Protein AF-A0A938D710-F1 (afdb_monomer_lite)

pLDDT: mean 92.56, std 7.31, range [57.38, 98.69]

Radius of gyration: 17.86 Å; chains: 1; bounding box: 39×29×54 Å

Structure (mmCIF, N/CA/C/O backbone):
data_AF-A0A938D710-F1
#
_entry.id   AF-A0A938D710-F1
#
loop_
_atom_site.group_PDB
_atom_site.id
_atom_site.type_symbol
_atom_site.label_atom_id
_atom_site.label_alt_id
_atom_site.label_comp_id
_atom_site.label_asym_id
_atom_site.label_entity_id
_atom_site.label_seq_id
_atom_site.pdbx_PDB_ins_code
_atom_site.Cartn_x
_atom_site.Cartn_y
_atom_site.Cartn_z
_atom_site.occupancy
_atom_site.B_iso_or_equiv
_atom_site.auth_seq_id
_atom_site.auth_comp_id
_atom_site.auth_asym_id
_atom_site.auth_atom_id
_atom_site.pdbx_PDB_model_num
ATOM 1 N N . MET A 1 1 ? -23.474 -3.327 15.567 1.00 57.38 1 MET A N 1
ATOM 2 C CA . MET A 1 1 ? -22.410 -4.355 15.634 1.00 57.38 1 MET A CA 1
ATOM 3 C C . MET A 1 1 ? -21.348 -3.855 16.601 1.00 57.38 1 MET A C 1
ATOM 5 O O . MET A 1 1 ? -21.007 -2.682 16.523 1.00 57.38 1 MET A O 1
ATOM 9 N N . THR A 1 2 ? -20.881 -4.675 17.541 1.00 72.19 2 THR A N 1
ATOM 10 C CA . THR A 1 2 ? -19.818 -4.289 18.487 1.00 72.19 2 THR A CA 1
ATOM 11 C C . THR A 1 2 ? -18.493 -4.091 17.751 1.00 72.19 2 THR A C 1
ATOM 13 O O . THR A 1 2 ? -18.142 -4.919 16.910 1.00 72.19 2 THR A O 1
ATOM 16 N N . ALA A 1 3 ? -17.756 -3.021 18.061 1.00 76.81 3 ALA A N 1
ATOM 17 C CA . ALA A 1 3 ? -16.451 -2.763 17.454 1.00 76.81 3 ALA A CA 1
ATOM 18 C C . ALA A 1 3 ? -15.453 -3.897 17.781 1.00 76.81 3 ALA A C 1
ATOM 20 O O . ALA A 1 3 ? -15.465 -4.415 18.904 1.00 76.81 3 ALA A O 1
ATOM 21 N N . PRO A 1 4 ? -14.597 -4.313 16.829 1.00 83.62 4 PRO A N 1
ATOM 22 C CA . PRO A 1 4 ? -13.620 -5.365 17.079 1.00 83.62 4 PRO A CA 1
ATOM 23 C C . PRO A 1 4 ? -12.564 -4.894 18.088 1.00 83.62 4 PRO A C 1
ATOM 25 O O . PRO A 1 4 ? -12.078 -3.770 18.015 1.00 83.62 4 PR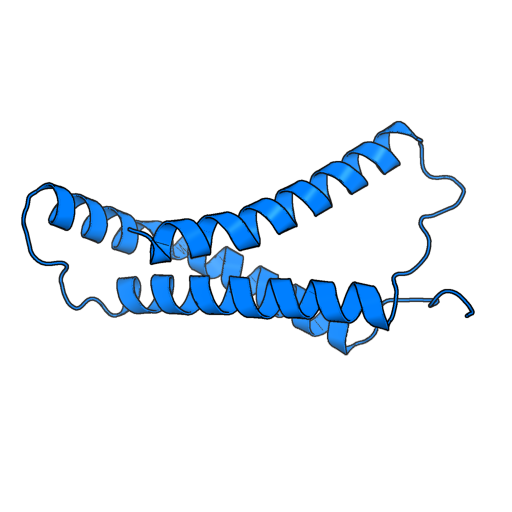O A O 1
ATOM 28 N N . LYS A 1 5 ? -12.164 -5.780 19.008 1.00 86.12 5 LYS A N 1
ATOM 29 C CA . LYS A 1 5 ? -11.127 -5.486 20.018 1.00 86.12 5 LYS A CA 1
ATOM 30 C C . LYS A 1 5 ? -9.703 -5.444 19.445 1.00 86.12 5 LYS A C 1
ATOM 32 O O . LYS A 1 5 ? -8.800 -4.931 20.089 1.00 86.12 5 LYS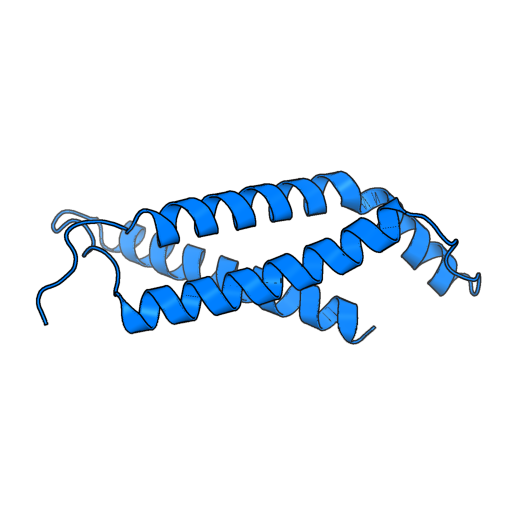 A O 1
ATOM 37 N N . GLY A 1 6 ? -9.491 -6.012 18.259 1.00 90.62 6 GLY A N 1
ATOM 38 C CA . GLY A 1 6 ? -8.177 -6.152 17.639 1.00 90.62 6 GLY A CA 1
ATOM 39 C C . GLY A 1 6 ? -8.284 -6.556 16.171 1.00 90.62 6 GLY A C 1
ATOM 40 O O . GLY A 1 6 ? -9.343 -6.982 15.704 1.00 90.62 6 GLY A O 1
ATOM 41 N N . TYR A 1 7 ? -7.177 -6.436 15.440 1.00 94.06 7 TYR A N 1
ATOM 42 C CA . TYR A 1 7 ? -7.081 -6.972 14.086 1.00 94.06 7 TYR A CA 1
ATOM 43 C C . TYR A 1 7 ? -7.098 -8.500 14.114 1.00 94.06 7 TYR A C 1
ATOM 45 O O . TYR A 1 7 ? -6.447 -9.138 14.938 1.00 94.06 7 TYR A O 1
ATOM 53 N N . SER A 1 8 ? -7.819 -9.108 13.175 1.00 94.88 8 SER A N 1
ATOM 54 C CA . SER A 1 8 ? -7.794 -10.562 13.018 1.00 94.88 8 SER A CA 1
ATOM 55 C C . SER A 1 8 ? -6.440 -11.047 12.486 1.00 94.88 8 SER A C 1
ATOM 57 O O . SER A 1 8 ? -5.775 -10.349 11.720 1.00 94.88 8 SER A O 1
ATOM 59 N N . ALA A 1 9 ? -6.082 -12.303 12.773 1.00 95.94 9 ALA A N 1
ATOM 60 C CA . ALA A 1 9 ? -4.863 -12.930 12.244 1.00 95.94 9 ALA A CA 1
ATOM 61 C C . ALA A 1 9 ? -4.768 -12.892 10.704 1.00 95.94 9 ALA A C 1
ATOM 63 O O . ALA A 1 9 ? -3.679 -12.937 10.139 1.00 95.94 9 ALA A O 1
ATOM 64 N N . ARG A 1 10 ? -5.907 -12.810 10.000 1.00 96.06 10 ARG A N 1
ATOM 65 C CA . ARG A 1 10 ? -5.943 -12.608 8.543 1.00 96.06 10 ARG A CA 1
ATOM 66 C C . ARG A 1 10 ? -5.524 -11.196 8.139 1.00 96.06 10 ARG A C 1
ATOM 68 O O . ARG A 1 10 ? -4.703 -11.061 7.243 1.00 96.06 10 ARG A O 1
ATOM 75 N N . GLN A 1 11 ? -6.050 -10.167 8.806 1.00 96.94 11 GLN A N 1
ATOM 76 C CA . GLN A 1 11 ? -5.669 -8.773 8.546 1.00 96.94 11 GLN A CA 1
ATOM 77 C C . GLN A 1 11 ? -4.179 -8.543 8.829 1.00 96.94 11 GLN A C 1
ATOM 79 O O . GLN A 1 11 ? -3.513 -7.887 8.036 1.00 96.94 11 GLN A O 1
ATOM 84 N N . ILE A 1 12 ? -3.654 -9.131 9.909 1.00 97.38 12 ILE A N 1
ATOM 85 C CA . ILE A 1 12 ? -2.236 -9.020 10.282 1.00 97.38 12 ILE A CA 1
ATOM 86 C C . ILE A 1 12 ? -1.337 -9.695 9.240 1.00 97.38 12 ILE A C 1
ATOM 88 O O . ILE A 1 12 ? -0.400 -9.072 8.751 1.00 97.38 12 ILE A O 1
ATOM 92 N N . ARG A 1 13 ? -1.635 -10.943 8.846 1.00 98.19 13 ARG A N 1
ATOM 93 C CA . ARG A 1 13 ? -0.853 -11.642 7.810 1.00 98.19 13 ARG A CA 1
ATOM 94 C C . ARG A 1 13 ? -0.861 -10.888 6.485 1.00 98.19 13 ARG A C 1
ATOM 96 O O . ARG A 1 13 ? 0.193 -10.677 5.902 1.00 98.19 13 ARG A O 1
ATOM 103 N N . LEU A 1 14 ? -2.036 -10.443 6.040 1.00 97.94 14 LEU A N 1
ATOM 104 C CA . LEU A 1 14 ? -2.166 -9.718 4.778 1.00 97.94 14 LEU A CA 1
ATOM 105 C C . LEU A 1 14 ? -1.432 -8.370 4.811 1.00 97.94 14 LEU A C 1
ATOM 107 O O . LEU A 1 14 ? -0.855 -7.969 3.807 1.00 97.94 14 LEU A O 1
ATOM 111 N N . HIS A 1 15 ? -1.417 -7.688 5.960 1.00 97.81 15 HIS A N 1
ATOM 112 C CA . HIS A 1 15 ? -0.613 -6.483 6.142 1.00 97.81 15 HIS A CA 1
ATOM 113 C C . HIS A 1 15 ? 0.873 -6.766 5.907 1.00 97.81 15 HIS A C 1
ATOM 115 O O . HIS A 1 15 ? 1.473 -6.114 5.059 1.00 97.81 15 HIS A O 1
ATOM 121 N N . TRP A 1 16 ? 1.434 -7.766 6.589 1.00 98.56 16 TRP A N 1
ATOM 122 C CA . TRP A 1 16 ? 2.855 -8.094 6.470 1.00 98.56 16 TRP A CA 1
ATOM 123 C C . TRP A 1 16 ? 3.249 -8.618 5.088 1.00 98.56 16 TRP A C 1
ATOM 125 O O . TRP A 1 16 ? 4.328 -8.282 4.614 1.00 98.56 16 TRP A O 1
ATOM 135 N N . ILE A 1 17 ? 2.369 -9.365 4.412 1.00 98.62 17 ILE A N 1
ATOM 136 C CA . ILE A 1 17 ? 2.586 -9.779 3.016 1.00 98.62 17 ILE A CA 1
ATOM 137 C C . ILE A 1 17 ? 2.714 -8.551 2.110 1.00 98.62 17 ILE A C 1
ATOM 139 O O . ILE A 1 17 ? 3.669 -8.452 1.349 1.00 98.62 17 ILE A O 1
ATOM 143 N N . VAL A 1 18 ? 1.787 -7.591 2.216 1.00 98.44 18 VAL A N 1
ATOM 144 C CA . VAL A 1 18 ? 1.850 -6.355 1.420 1.00 98.44 18 VAL A CA 1
ATOM 145 C C . VAL A 1 18 ? 3.103 -5.548 1.752 1.00 98.44 18 VAL A C 1
ATOM 147 O O . VAL A 1 18 ? 3.755 -5.059 0.839 1.00 98.44 18 VAL A O 1
ATOM 150 N N . THR A 1 19 ? 3.476 -5.445 3.029 1.00 98.38 19 THR A N 1
ATOM 151 C CA . THR A 1 19 ? 4.716 -4.770 3.439 1.00 98.38 19 THR A CA 1
ATOM 152 C C . THR A 1 19 ? 5.946 -5.420 2.802 1.00 98.38 19 THR A C 1
ATOM 154 O O . THR A 1 19 ? 6.774 -4.714 2.235 1.00 98.38 19 THR A O 1
ATOM 157 N N . ALA A 1 20 ? 6.052 -6.751 2.840 1.00 98.50 20 ALA A N 1
ATOM 158 C CA . ALA A 1 20 ? 7.163 -7.476 2.227 1.00 98.50 20 ALA A CA 1
ATOM 159 C C . ALA A 1 20 ? 7.210 -7.287 0.7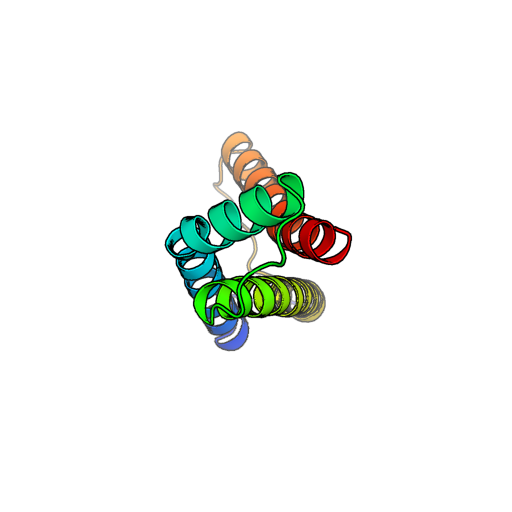02 1.00 98.50 20 ALA A C 1
ATOM 161 O O . ALA A 1 20 ? 8.284 -7.058 0.153 1.00 98.50 20 ALA A O 1
ATOM 162 N N . LEU A 1 21 ? 6.052 -7.322 0.031 1.00 98.12 21 LEU A N 1
ATOM 163 C CA . LEU A 1 21 ? 5.965 -7.049 -1.403 1.00 98.12 21 LEU A CA 1
ATOM 164 C C . LEU A 1 21 ? 6.428 -5.629 -1.729 1.00 98.12 21 LEU A C 1
ATOM 166 O O . LEU A 1 21 ? 7.253 -5.468 -2.614 1.00 98.12 21 LEU A O 1
ATOM 170 N N . ILE A 1 22 ? 5.960 -4.614 -0.997 1.00 97.94 22 ILE A N 1
ATOM 171 C CA . ILE A 1 22 ? 6.385 -3.223 -1.209 1.00 97.94 22 ILE A CA 1
ATOM 172 C C . ILE A 1 22 ? 7.899 -3.084 -1.027 1.00 97.94 22 ILE A C 1
ATOM 174 O O . ILE A 1 22 ? 8.547 -2.479 -1.873 1.00 97.94 22 ILE A O 1
ATOM 178 N N . ILE A 1 23 ? 8.477 -3.674 0.025 1.00 98.12 23 ILE A N 1
ATOM 179 C CA . ILE A 1 23 ? 9.935 -3.667 0.230 1.00 98.12 23 ILE A CA 1
ATOM 180 C C . ILE A 1 23 ? 10.646 -4.294 -0.972 1.00 98.12 23 ILE A C 1
ATOM 182 O O . ILE A 1 23 ? 11.598 -3.712 -1.481 1.00 98.12 23 ILE A O 1
ATOM 186 N N . LEU A 1 24 ? 10.166 -5.439 -1.463 1.00 96.25 24 LEU A N 1
ATOM 187 C CA . LEU A 1 24 ? 10.734 -6.084 -2.643 1.00 96.25 24 LEU A CA 1
ATOM 188 C C . LEU A 1 24 ? 10.649 -5.181 -3.884 1.00 96.25 24 LEU A C 1
ATOM 190 O O . LEU A 1 24 ? 11.624 -5.079 -4.613 1.00 96.25 24 LEU A O 1
ATOM 194 N N . GLN A 1 25 ? 9.525 -4.492 -4.102 1.00 96.25 25 GLN A N 1
ATOM 195 C CA . GLN A 1 25 ? 9.372 -3.550 -5.219 1.00 96.25 25 GLN A CA 1
ATOM 196 C C . GLN A 1 25 ? 10.356 -2.378 -5.131 1.00 96.25 25 GLN A C 1
ATOM 198 O O . GLN A 1 25 ? 10.918 -1.985 -6.148 1.00 96.25 25 GLN A O 1
ATOM 203 N N . PHE A 1 26 ? 10.600 -1.855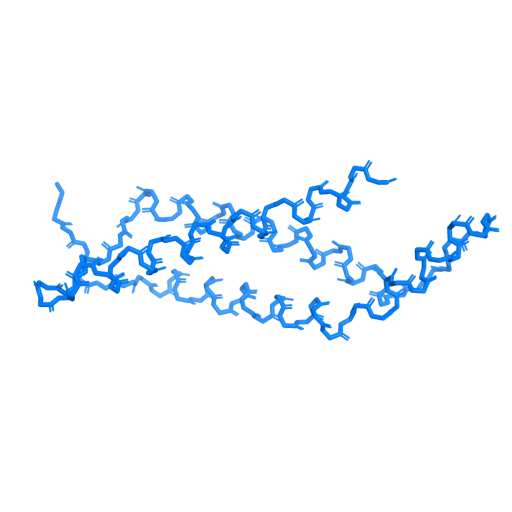 -3.925 1.00 95.50 26 PHE A N 1
ATOM 204 C CA . PHE A 1 26 ? 11.626 -0.835 -3.705 1.00 95.50 26 PHE A CA 1
ATOM 205 C C . PHE A 1 26 ? 13.031 -1.370 -3.984 1.00 95.50 26 PHE A C 1
ATOM 207 O O . PHE A 1 26 ? 13.830 -0.665 -4.574 1.00 95.50 26 PHE A O 1
ATOM 214 N N . LEU A 1 27 ? 13.353 -2.603 -3.592 1.00 94.44 27 LEU A N 1
ATOM 215 C CA . LEU A 1 27 ? 14.681 -3.177 -3.845 1.00 94.44 27 LEU A CA 1
ATOM 216 C C . LEU A 1 27 ? 14.908 -3.542 -5.318 1.00 94.44 27 LEU A C 1
ATOM 218 O O . LEU A 1 27 ? 16.042 -3.534 -5.779 1.00 94.44 27 LEU A O 1
ATOM 222 N N . LEU A 1 28 ? 13.842 -3.868 -6.049 1.00 87.88 28 LEU A N 1
ATOM 223 C CA . LEU A 1 28 ? 13.883 -4.269 -7.457 1.00 87.88 28 LEU A CA 1
ATOM 224 C C . LEU A 1 28 ? 13.494 -3.122 -8.403 1.00 87.88 28 LEU A C 1
ATOM 226 O O . LEU A 1 28 ? 12.930 -3.373 -9.469 1.00 87.88 28 LEU A O 1
ATOM 230 N N . HIS A 1 29 ? 13.722 -1.864 -8.013 1.00 91.19 29 HIS A N 1
ATOM 231 C CA . HIS A 1 29 ? 13.362 -0.725 -8.861 1.00 91.19 29 HIS A CA 1
ATOM 232 C C . HIS A 1 29 ? 14.360 -0.509 -10.010 1.00 91.19 29 HIS A C 1
ATOM 234 O O . HIS A 1 29 ? 13.949 -0.064 -11.077 1.00 91.19 29 HIS A O 1
ATOM 240 N N . GLU A 1 30 ? 15.653 -0.801 -9.810 1.00 93.06 30 GLU A N 1
ATOM 241 C CA . GLU A 1 30 ? 16.703 -0.509 -10.801 1.00 93.06 30 GLU A CA 1
ATOM 242 C C . GLU A 1 30 ? 16.486 -1.255 -12.126 1.00 93.06 30 GLU A C 1
ATOM 244 O O . GLU A 1 30 ? 16.393 -0.575 -13.146 1.00 93.06 30 GLU A O 1
ATOM 249 N N . PRO A 1 31 ? 16.253 -2.587 -12.149 1.00 91.25 31 PRO A N 1
ATOM 250 C CA . PRO A 1 31 ? 16.032 -3.299 -13.411 1.00 91.25 31 PRO A CA 1
ATOM 251 C C . PRO A 1 31 ? 14.804 -2.791 -14.177 1.00 91.25 31 PRO A C 1
ATOM 253 O O . PRO A 1 31 ? 14.783 -2.788 -15.404 1.00 91.25 31 PRO A O 1
ATOM 256 N N . MET A 1 32 ? 13.764 -2.346 -13.460 1.00 92.12 32 MET A N 1
ATOM 257 C CA . MET A 1 32 ? 12.576 -1.758 -14.082 1.00 92.12 32 MET A CA 1
ATOM 258 C C . MET A 1 32 ? 12.874 -0.376 -14.682 1.00 92.12 32 MET A C 1
ATOM 260 O O . MET A 1 32 ? 12.350 -0.060 -15.746 1.00 92.12 32 MET A O 1
ATOM 264 N N . SER A 1 33 ? 13.717 0.428 -14.026 1.00 92.19 33 SER A N 1
ATOM 265 C CA . SER A 1 33 ? 14.172 1.721 -14.555 1.00 92.19 33 SER A CA 1
ATOM 266 C C . SER A 1 33 ? 14.981 1.535 -15.835 1.00 92.19 33 SER A C 1
ATOM 268 O O . SER A 1 33 ? 14.685 2.175 -16.834 1.00 92.19 33 SER A O 1
ATOM 270 N N . GLU A 1 34 ? 15.939 0.608 -15.834 1.00 92.06 34 GLU A N 1
ATOM 271 C CA . GLU A 1 34 ? 16.760 0.309 -17.014 1.00 92.06 34 GLU A CA 1
ATOM 272 C C . GLU A 1 34 ? 15.904 -0.191 -18.183 1.00 92.06 34 GLU A C 1
ATOM 274 O O . GLU A 1 34 ? 16.079 0.236 -19.323 1.00 92.06 34 GLU A O 1
ATOM 279 N N . ALA A 1 35 ? 14.930 -1.065 -17.907 1.00 90.88 35 ALA A N 1
ATOM 280 C CA . ALA A 1 35 ? 13.998 -1.537 -18.925 1.00 90.88 35 ALA A CA 1
ATOM 281 C C . ALA A 1 35 ? 13.141 -0.403 -19.508 1.00 90.88 35 ALA A C 1
ATOM 283 O O . ALA A 1 35 ? 12.819 -0.438 -20.696 1.00 90.88 35 ALA A O 1
ATOM 284 N N . TRP A 1 36 ? 12.775 0.589 -18.693 1.00 89.94 36 TRP A N 1
ATOM 285 C CA . TRP A 1 36 ? 12.039 1.765 -19.148 1.00 89.94 36 TRP A CA 1
ATOM 286 C C . TRP A 1 36 ? 12.900 2.661 -20.045 1.00 89.94 36 TRP A C 1
ATOM 288 O O . TRP A 1 36 ? 12.461 3.014 -21.138 1.00 89.94 36 TRP A O 1
ATOM 298 N N . ASP A 1 37 ? 14.146 2.930 -19.651 1.00 91.62 37 ASP A N 1
ATOM 299 C CA . ASP A 1 37 ? 15.101 3.703 -20.458 1.00 91.62 37 ASP A CA 1
ATOM 300 C C . ASP A 1 37 ? 15.343 3.033 -21.824 1.00 91.62 37 ASP A C 1
ATOM 302 O O . ASP A 1 37 ? 15.326 3.687 -22.866 1.00 91.62 37 ASP A O 1
ATOM 306 N N . MET A 1 38 ? 15.467 1.699 -21.853 1.00 90.12 38 MET A N 1
ATOM 307 C CA . MET A 1 38 ? 15.572 0.937 -23.103 1.00 90.12 38 MET A CA 1
ATOM 308 C C . MET A 1 38 ? 14.355 1.137 -24.015 1.00 90.12 38 MET A C 1
ATOM 310 O O . MET A 1 38 ? 14.522 1.278 -25.227 1.0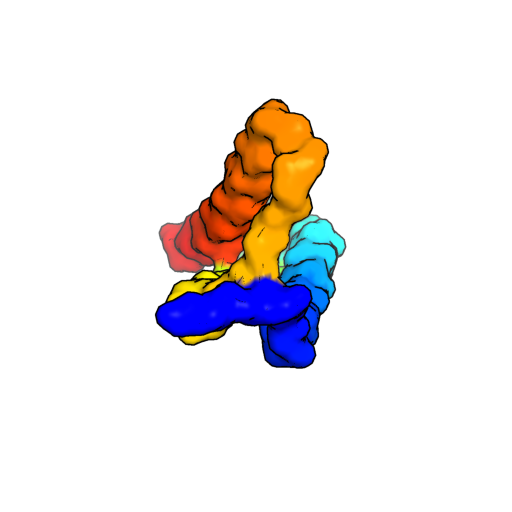0 90.12 38 MET A O 1
ATOM 314 N N . ILE A 1 39 ? 13.143 1.145 -23.451 1.00 89.06 39 ILE A N 1
ATOM 315 C CA . ILE A 1 39 ? 11.908 1.388 -24.209 1.00 89.06 39 ILE A CA 1
ATOM 316 C C . ILE A 1 39 ? 11.902 2.814 -24.777 1.00 89.06 39 ILE A C 1
ATOM 318 O O . ILE A 1 39 ? 11.557 2.991 -25.949 1.00 89.06 39 ILE A O 1
ATOM 322 N N . GLU A 1 40 ? 12.301 3.817 -23.988 1.00 89.94 40 GLU A N 1
ATOM 323 C CA . GLU A 1 40 ? 12.401 5.214 -24.440 1.00 89.94 40 GLU A CA 1
ATOM 324 C C . GLU A 1 40 ? 13.423 5.384 -25.576 1.00 89.94 40 GLU A C 1
ATOM 326 O O . GLU A 1 40 ? 13.158 6.100 -26.546 1.00 89.94 40 GLU A O 1
ATOM 331 N N . ASP A 1 41 ? 14.530 4.642 -25.522 1.00 91.56 41 ASP A N 1
ATOM 332 C CA . ASP A 1 41 ? 15.556 4.588 -26.569 1.00 91.56 41 ASP A CA 1
ATOM 333 C C . ASP A 1 41 ? 15.131 3.776 -27.814 1.00 91.56 41 ASP A C 1
ATOM 335 O O . ASP A 1 41 ? 15.910 3.606 -28.760 1.00 91.56 41 ASP A O 1
ATOM 339 N N . GLY A 1 42 ? 13.899 3.255 -27.847 1.00 88.06 42 GLY A N 1
ATOM 340 C CA . GLY A 1 42 ? 13.364 2.463 -28.959 1.00 88.06 42 GLY A CA 1
ATOM 341 C C . GLY A 1 42 ? 13.904 1.032 -29.025 1.00 88.06 42 GLY A C 1
ATOM 342 O O . GLY A 1 42 ? 13.791 0.371 -30.063 1.00 88.06 42 GLY A O 1
ATOM 343 N N . GLN A 1 43 ? 14.498 0.543 -27.938 1.00 84.94 43 GLN A N 1
ATOM 344 C CA . GLN A 1 43 ? 14.970 -0.829 -27.796 1.00 84.94 43 GLN A CA 1
ATOM 345 C C . GLN A 1 43 ? 13.866 -1.706 -27.188 1.00 84.94 43 GLN A C 1
ATOM 347 O O . GLN A 1 43 ? 12.998 -1.253 -26.446 1.00 84.94 43 GLN A O 1
ATOM 352 N N . GLY A 1 44 ? 13.873 -2.998 -27.522 1.00 73.69 44 GLY A N 1
ATOM 353 C CA . GLY A 1 44 ? 12.942 -3.943 -26.907 1.00 73.69 44 GLY A CA 1
ATOM 354 C C . GLY A 1 44 ? 13.329 -4.189 -25.445 1.00 73.69 44 GLY A C 1
ATOM 355 O O . GLY A 1 44 ? 14.515 -4.424 -25.195 1.00 73.69 44 GLY A O 1
ATOM 356 N N . PRO A 1 45 ? 12.377 -4.191 -24.492 1.00 68.06 45 PRO A N 1
ATOM 357 C CA . PRO A 1 45 ? 12.689 -4.540 -23.115 1.00 68.06 45 PRO A CA 1
ATOM 358 C C . PRO A 1 45 ? 13.241 -5.966 -23.111 1.00 68.06 45 PRO A C 1
ATOM 360 O O . PRO A 1 45 ? 12.604 -6.898 -23.615 1.00 68.06 45 PRO A O 1
ATOM 363 N N . GLY A 1 46 ? 14.461 -6.137 -22.604 1.00 65.62 46 GLY A N 1
ATOM 364 C CA . GLY A 1 46 ? 15.050 -7.462 -22.446 1.00 65.62 46 GLY A CA 1
ATOM 365 C C . GLY A 1 46 ? 14.116 -8.372 -21.642 1.00 65.62 46 GLY A C 1
ATOM 366 O O . GLY A 1 46 ? 13.371 -7.912 -20.777 1.00 65.62 46 GLY A O 1
ATOM 367 N N . SER A 1 47 ? 14.139 -9.680 -21.911 1.00 68.75 47 SER A N 1
ATOM 368 C CA . SER A 1 47 ? 13.360 -10.663 -21.142 1.00 68.75 47 SER A CA 1
ATOM 369 C C . SER A 1 47 ? 14.018 -10.933 -19.782 1.00 68.75 47 SER A C 1
ATOM 371 O O . SER A 1 47 ? 14.472 -12.049 -19.515 1.00 68.75 47 SER A O 1
ATOM 373 N N . ASP A 1 48 ? 14.094 -9.908 -18.935 1.00 87.69 48 ASP A N 1
ATOM 374 C CA . ASP A 1 48 ? 14.659 -10.002 -17.595 1.00 87.69 48 ASP A CA 1
ATOM 375 C C . ASP A 1 48 ? 13.602 -10.487 -16.592 1.00 87.69 48 ASP A C 1
ATOM 377 O O . ASP A 1 48 ? 12.512 -9.925 -16.434 1.00 87.69 48 ASP A O 1
ATOM 381 N N . TRP A 1 49 ? 13.948 -11.557 -15.880 1.00 91.19 49 TRP A N 1
ATOM 382 C CA . TRP A 1 49 ? 13.145 -12.092 -14.790 1.00 91.19 49 TRP A CA 1
ATOM 383 C C . TRP A 1 49 ? 12.896 -11.059 -13.681 1.00 91.19 49 TRP A C 1
ATOM 385 O O . TRP A 1 49 ? 11.813 -11.049 -13.090 1.00 91.19 49 TRP A O 1
ATOM 395 N N . LEU A 1 50 ? 13.855 -10.173 -13.405 1.00 92.44 50 LEU A N 1
ATOM 396 C CA . LEU A 1 50 ? 13.725 -9.133 -12.386 1.00 92.44 50 LEU A CA 1
ATOM 397 C C . LEU A 1 50 ? 12.648 -8.110 -12.765 1.00 92.44 50 LEU A C 1
ATOM 399 O O . LEU A 1 50 ? 11.799 -7.798 -11.927 1.00 92.44 50 LEU A O 1
ATOM 403 N N . VAL A 1 51 ? 12.593 -7.694 -14.033 1.00 92.56 51 VAL A N 1
ATOM 404 C CA . VAL A 1 51 ? 11.533 -6.822 -14.574 1.00 92.56 51 VAL A CA 1
ATOM 405 C C . VAL A 1 51 ? 10.166 -7.493 -14.437 1.00 92.56 51 VAL A C 1
ATOM 407 O O . VAL A 1 51 ? 9.228 -6.911 -13.889 1.00 92.56 51 VAL A O 1
ATOM 410 N N . MET A 1 52 ? 10.050 -8.761 -14.840 1.00 92.69 52 MET A N 1
ATOM 411 C CA . MET A 1 52 ? 8.802 -9.519 -14.678 1.00 92.69 52 MET A CA 1
ATOM 412 C C . MET A 1 52 ? 8.381 -9.668 -13.215 1.00 92.69 52 MET A C 1
ATOM 414 O O . MET A 1 52 ? 7.196 -9.547 -12.893 1.00 92.69 52 MET A O 1
ATOM 418 N N . SER A 1 53 ? 9.334 -9.883 -12.309 1.00 95.00 53 SER A N 1
ATOM 419 C CA . SER A 1 53 ? 9.051 -9.973 -10.876 1.00 95.00 53 SER A CA 1
ATOM 420 C C . SER A 1 53 ? 8.558 -8.644 -10.287 1.00 95.00 53 SER A C 1
ATOM 422 O O . SER A 1 53 ? 7.687 -8.657 -9.412 1.00 95.00 53 SER A O 1
ATOM 424 N N . HIS A 1 54 ? 9.039 -7.507 -10.803 1.00 95.25 54 HIS A N 1
ATOM 425 C CA . HIS A 1 54 ? 8.523 -6.183 -10.464 1.00 95.25 54 HIS A CA 1
ATOM 426 C C . HIS A 1 54 ? 7.063 -6.055 -10.915 1.00 95.25 54 HIS A C 1
ATOM 428 O O . HIS A 1 54 ? 6.175 -5.867 -10.087 1.00 95.25 54 HIS A O 1
ATOM 434 N N . VAL A 1 55 ? 6.772 -6.290 -12.198 1.00 94.25 55 VAL A N 1
ATOM 435 C CA . VAL A 1 55 ? 5.407 -6.174 -12.748 1.00 94.25 55 VAL A CA 1
ATOM 436 C C . VAL A 1 55 ? 4.408 -7.065 -11.998 1.00 94.25 55 VAL A C 1
ATOM 438 O O . VAL A 1 55 ? 3.370 -6.590 -11.526 1.00 94.25 55 VAL A O 1
ATOM 441 N N . ILE A 1 56 ? 4.729 -8.350 -11.815 1.00 96.31 56 ILE A N 1
ATOM 442 C CA . ILE A 1 56 ? 3.864 -9.290 -11.084 1.00 96.31 56 ILE A CA 1
ATOM 443 C C . ILE A 1 56 ? 3.711 -8.855 -9.621 1.00 96.31 56 ILE A C 1
ATOM 445 O O . ILE A 1 56 ? 2.608 -8.906 -9.069 1.00 96.31 56 ILE A O 1
ATOM 449 N N . GLY A 1 57 ? 4.793 -8.403 -8.985 1.00 97.69 57 GLY A N 1
ATOM 450 C CA . GLY A 1 57 ? 4.765 -7.913 -7.611 1.00 97.69 57 GLY A CA 1
ATOM 451 C C . GLY A 1 57 ? 3.867 -6.686 -7.437 1.00 97.69 57 GLY A C 1
ATOM 452 O O . GLY A 1 57 ? 3.059 -6.661 -6.505 1.00 97.69 57 GLY A O 1
ATOM 453 N N . GLY A 1 58 ? 3.922 -5.722 -8.359 1.00 97.56 58 GLY A N 1
ATOM 454 C CA . GLY A 1 58 ? 3.029 -4.562 -8.387 1.00 97.56 58 GLY A CA 1
ATOM 455 C C . GLY A 1 58 ? 1.552 -4.956 -8.499 1.00 97.56 58 GLY A C 1
ATOM 456 O O . GLY A 1 58 ? 0.714 -4.469 -7.732 1.00 97.56 58 GLY A O 1
ATOM 457 N N . ILE A 1 59 ? 1.226 -5.913 -9.374 1.00 98.19 59 ILE A N 1
ATOM 458 C CA . ILE A 1 59 ? -0.138 -6.455 -9.510 1.00 98.19 59 ILE A CA 1
ATOM 459 C C . ILE A 1 59 ? -0.596 -7.132 -8.207 1.00 98.19 59 ILE A C 1
ATOM 461 O O . ILE A 1 59 ? -1.724 -6.917 -7.751 1.00 98.19 59 ILE A O 1
ATOM 465 N N . LEU A 1 60 ? 0.273 -7.916 -7.561 1.00 98.50 60 LEU A N 1
ATOM 466 C CA . LEU A 1 60 ? -0.039 -8.552 -6.276 1.00 98.50 60 LEU A CA 1
ATOM 467 C C . LEU A 1 60 ? -0.281 -7.524 -5.163 1.00 98.50 60 LEU A C 1
ATOM 469 O O . LEU A 1 60 ? -1.210 -7.704 -4.367 1.00 98.50 60 LEU A O 1
ATOM 473 N N . VAL A 1 61 ? 0.497 -6.435 -5.115 1.00 98.50 61 VAL A N 1
ATOM 474 C CA . VAL A 1 61 ? 0.266 -5.323 -4.177 1.00 98.50 61 VAL A CA 1
ATOM 475 C C . VAL A 1 61 ? -1.128 -4.736 -4.381 1.00 98.50 61 VAL A C 1
ATOM 477 O O . VAL A 1 61 ? -1.859 -4.596 -3.398 1.00 98.50 61 VAL A O 1
ATOM 480 N N . LEU A 1 62 ? -1.532 -4.465 -5.626 1.00 98.62 62 LEU A N 1
ATOM 481 C CA . LEU A 1 62 ? -2.864 -3.940 -5.938 1.00 98.62 62 LEU A CA 1
ATOM 482 C C . LEU A 1 62 ? -3.971 -4.887 -5.450 1.00 98.62 62 LEU A C 1
ATOM 484 O O . LEU A 1 62 ? -4.855 -4.476 -4.692 1.00 98.62 62 LEU A O 1
ATOM 488 N N . ILE A 1 63 ? -3.903 -6.167 -5.827 1.00 98.69 63 ILE A N 1
ATOM 489 C CA . ILE A 1 63 ? -4.904 -7.177 -5.445 1.00 98.69 63 ILE A CA 1
ATOM 490 C C . ILE A 1 63 ? -5.020 -7.271 -3.918 1.00 98.69 63 ILE A C 1
ATOM 492 O O . ILE A 1 63 ? -6.124 -7.241 -3.360 1.00 98.69 63 ILE A O 1
ATOM 496 N N . PHE A 1 64 ? -3.893 -7.352 -3.211 1.00 98.56 64 PHE A N 1
ATOM 497 C CA . PHE A 1 64 ? -3.900 -7.468 -1.757 1.00 98.56 64 PHE A CA 1
ATOM 498 C C . PHE A 1 64 ? -4.286 -6.166 -1.052 1.00 98.56 64 PHE A C 1
ATOM 500 O O . PHE A 1 64 ? -4.926 -6.232 -0.001 1.00 98.56 64 PHE A O 1
ATOM 507 N N . ALA A 1 65 ? -3.993 -4.992 -1.611 1.00 98.25 65 ALA A N 1
ATOM 508 C CA . ALA A 1 65 ? -4.487 -3.717 -1.094 1.00 98.25 65 ALA A CA 1
ATOM 509 C C . ALA A 1 65 ? -6.020 -3.633 -1.182 1.00 98.25 65 ALA A C 1
ATOM 511 O O . ALA A 1 65 ? -6.673 -3.296 -0.187 1.00 98.25 65 ALA A O 1
ATOM 512 N N . LEU A 1 66 ? -6.609 -4.027 -2.316 1.00 98.31 66 LEU A N 1
ATOM 513 C CA . LEU A 1 66 ? -8.065 -4.104 -2.481 1.00 98.31 66 LEU A CA 1
ATOM 514 C C . LEU A 1 66 ? -8.686 -5.124 -1.519 1.00 98.31 66 LEU A C 1
ATOM 516 O O . LEU A 1 66 ? -9.689 -4.833 -0.858 1.00 98.31 66 LEU A O 1
ATOM 520 N N . TRP A 1 67 ? -8.052 -6.286 -1.344 1.00 98.25 67 TRP A N 1
ATOM 521 C CA . TRP A 1 67 ? -8.502 -7.271 -0.362 1.00 98.25 67 TRP A CA 1
ATOM 522 C C . TRP A 1 67 ? -8.423 -6.731 1.077 1.00 98.25 67 TRP A C 1
ATOM 524 O O . TRP A 1 67 ? -9.349 -6.930 1.871 1.00 98.25 67 TRP A O 1
ATOM 534 N N . ARG A 1 68 ? -7.375 -5.977 1.430 1.00 97.31 68 ARG A N 1
ATOM 535 C CA . ARG A 1 68 ? -7.278 -5.303 2.737 1.00 97.31 68 ARG A CA 1
ATOM 536 C C . ARG A 1 68 ? -8.421 -4.314 2.949 1.00 97.31 68 ARG A C 1
ATOM 538 O O . ARG A 1 68 ? -8.997 -4.307 4.039 1.00 97.31 68 ARG A O 1
ATOM 545 N N . LEU A 1 69 ? -8.782 -3.528 1.933 1.00 96.94 69 LEU A N 1
ATOM 546 C CA . LEU A 1 69 ? -9.920 -2.606 2.000 1.00 96.94 69 LEU A CA 1
ATOM 547 C C . LEU A 1 69 ? -11.246 -3.353 2.185 1.00 96.94 69 LEU A C 1
ATOM 549 O O . LEU A 1 69 ? -12.026 -2.991 3.069 1.00 96.94 69 LEU A O 1
ATOM 553 N N . ALA A 1 70 ? -11.464 -4.446 1.452 1.00 97.31 70 ALA A N 1
ATOM 554 C CA . ALA A 1 70 ? -12.649 -5.289 1.612 1.00 97.31 70 ALA A CA 1
ATOM 555 C C . ALA A 1 70 ? -12.738 -5.906 3.022 1.00 97.31 70 ALA A C 1
ATOM 557 O O . ALA A 1 70 ? -13.802 -5.912 3.648 1.00 97.31 70 ALA A O 1
ATOM 558 N N . LEU A 1 71 ? -11.617 -6.381 3.579 1.00 95.81 71 LEU A N 1
ATOM 559 C CA . LEU A 1 71 ? -11.573 -6.890 4.954 1.00 95.81 71 LEU A CA 1
ATOM 560 C C . LEU A 1 71 ? -11.820 -5.788 5.985 1.00 95.81 71 LEU A C 1
ATOM 562 O O . LEU A 1 71 ? -12.509 -6.035 6.973 1.00 95.81 71 LEU A O 1
ATOM 566 N N . ARG A 1 72 ? -11.291 -4.581 5.767 1.00 94.56 72 ARG A N 1
ATOM 567 C CA . ARG A 1 72 ? -11.561 -3.417 6.620 1.00 94.56 72 ARG A CA 1
ATOM 568 C C . ARG A 1 72 ? -13.043 -3.046 6.605 1.00 94.56 72 ARG A C 1
ATOM 570 O O . ARG A 1 72 ? -13.593 -2.792 7.671 1.00 94.56 72 ARG A O 1
ATOM 577 N N . ALA A 1 73 ? -13.684 -3.058 5.438 1.00 94.44 73 ALA A N 1
ATOM 578 C CA . ALA A 1 73 ? -15.105 -2.746 5.299 1.00 94.44 73 ALA A CA 1
ATOM 579 C C . ALA A 1 73 ? -16.009 -3.806 5.953 1.00 94.44 73 ALA A C 1
ATOM 581 O O . ALA A 1 73 ? -16.985 -3.462 6.611 1.00 94.44 73 ALA A O 1
ATOM 582 N N . THR A 1 74 ? -15.668 -5.091 5.815 1.00 94.38 74 THR A N 1
ATOM 583 C CA . THR A 1 74 ? -16.508 -6.201 6.305 1.00 94.38 74 THR A CA 1
ATOM 584 C C . THR A 1 74 ? -16.275 -6.565 7.771 1.00 94.38 74 THR A C 1
ATOM 586 O O . THR A 1 74 ? -17.205 -6.999 8.445 1.00 94.38 74 THR A O 1
ATOM 589 N N . ARG A 1 75 ? -15.048 -6.419 8.288 1.00 92.12 75 ARG A N 1
ATOM 590 C CA . ARG A 1 75 ? -14.692 -6.780 9.678 1.00 92.12 75 ARG A CA 1
ATOM 591 C C . ARG A 1 75 ? -14.536 -5.582 10.605 1.00 92.12 75 ARG A C 1
ATOM 593 O O . ARG A 1 75 ? -14.516 -5.764 11.820 1.00 92.12 75 ARG A O 1
ATOM 600 N N . GLY A 1 76 ? -14.391 -4.384 10.049 1.00 92.19 76 GLY A N 1
ATOM 601 C CA . GLY A 1 76 ? -14.020 -3.197 10.803 1.00 92.19 76 GLY A CA 1
ATOM 602 C C . GLY A 1 76 ? -12.554 -3.193 11.242 1.00 92.19 76 GLY A C 1
ATOM 603 O O . GLY A 1 76 ? -11.746 -4.069 10.905 1.00 92.19 76 GLY A O 1
ATOM 604 N N . VAL A 1 77 ? -12.219 -2.159 12.010 1.00 91.19 77 VAL A N 1
ATOM 605 C CA . VAL A 1 77 ? -10.919 -1.954 12.656 1.00 91.19 77 VAL A CA 1
ATOM 606 C C . VAL A 1 77 ? -11.136 -1.574 14.118 1.00 91.19 77 VAL A C 1
ATOM 608 O O . VAL A 1 77 ? -12.210 -1.056 14.441 1.00 91.19 77 VAL A O 1
ATOM 611 N N . PRO A 1 78 ? -10.158 -1.834 15.000 1.00 89.94 78 PRO A N 1
ATOM 612 C CA . PRO A 1 78 ? -10.226 -1.367 16.378 1.00 89.94 78 PRO A CA 1
ATOM 613 C C . PRO A 1 78 ? -10.402 0.156 16.437 1.00 89.94 78 PRO A C 1
ATOM 615 O O . PRO A 1 78 ? -9.855 0.858 15.578 1.00 89.94 78 PRO A O 1
ATOM 618 N N . PRO A 1 79 ? -11.164 0.675 17.414 1.00 87.75 79 PRO A N 1
ATOM 619 C CA . PRO A 1 79 ? -11.296 2.112 17.601 1.00 87.75 79 PRO A CA 1
ATOM 620 C C . PRO A 1 79 ? -9.935 2.737 17.960 1.00 87.75 79 PRO A C 1
ATOM 622 O O . PRO A 1 79 ? -9.105 2.072 18.586 1.00 87.75 79 PRO A O 1
ATOM 625 N N . PRO A 1 80 ? -9.688 3.999 17.561 1.00 85.75 80 PRO A N 1
ATOM 626 C CA . PRO A 1 80 ? -8.509 4.729 18.013 1.00 85.75 80 PRO A CA 1
ATOM 627 C C . PRO A 1 80 ? -8.555 4.939 19.540 1.00 85.75 80 PRO A C 1
ATOM 629 O O . PRO A 1 80 ? -9.649 4.951 20.106 1.00 85.75 80 PRO A O 1
ATOM 632 N N . PRO A 1 81 ? -7.403 5.116 20.212 1.00 86.38 81 PRO A N 1
ATOM 633 C CA . PRO A 1 81 ? -7.364 5.422 21.640 1.00 86.38 81 PRO A CA 1
ATOM 634 C C . PRO A 1 81 ? -8.109 6.724 21.967 1.00 86.38 81 PRO A C 1
ATOM 636 O O . PRO A 1 81 ? -7.942 7.726 21.272 1.00 86.38 81 PRO A O 1
ATOM 639 N N . ASP A 1 82 ? -8.867 6.740 23.065 1.00 84.12 82 ASP A N 1
ATOM 640 C CA . ASP A 1 82 ? -9.660 7.912 23.475 1.00 84.12 82 ASP A CA 1
ATOM 641 C C . ASP A 1 82 ? -8.795 9.140 23.820 1.00 84.12 82 ASP A C 1
ATOM 643 O O . ASP A 1 82 ? -9.255 10.277 23.736 1.00 84.12 82 ASP A O 1
ATOM 647 N N . SER A 1 83 ? -7.527 8.922 24.181 1.00 88.19 83 SER A N 1
ATOM 648 C CA . SER A 1 83 ? -6.557 9.960 24.550 1.00 88.19 83 SER A CA 1
ATOM 649 C C . SER A 1 83 ? -5.684 10.454 23.387 1.00 88.19 83 SER A C 1
ATOM 651 O O . SER A 1 83 ? -4.736 11.207 23.617 1.00 88.19 83 SER A O 1
ATOM 653 N N . GLU A 1 84 ? -5.958 10.045 22.143 1.00 88.12 84 GLU A N 1
ATOM 654 C CA . GLU A 1 84 ? -5.129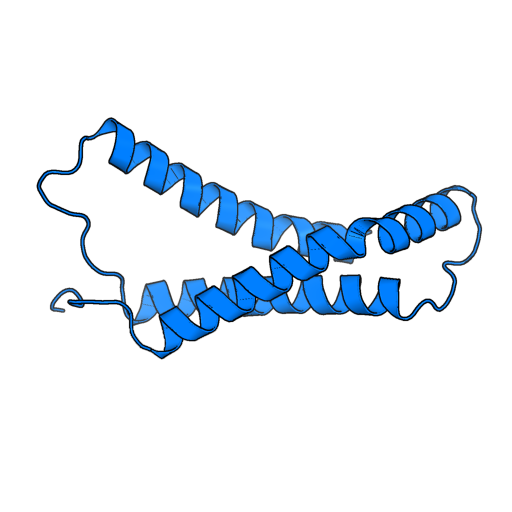 10.421 20.993 1.00 88.12 84 GLU A CA 1
ATOM 655 C C . GLU A 1 84 ? -5.273 11.921 20.636 1.00 88.12 84 GLU A C 1
ATOM 657 O O . GLU A 1 84 ? -6.383 12.389 20.351 1.00 88.12 84 GLU A O 1
ATOM 662 N N . PRO A 1 85 ? -4.168 12.698 20.585 1.00 93.50 85 PRO A N 1
ATOM 663 C CA . PRO A 1 85 ? -4.204 14.102 20.186 1.00 93.50 85 PRO A CA 1
ATOM 664 C C . PRO A 1 85 ? -4.837 14.304 18.795 1.00 93.50 85 PRO A C 1
ATOM 666 O O . PRO A 1 85 ? -4.477 13.594 17.849 1.00 93.50 85 PRO A O 1
ATOM 669 N N . PRO A 1 86 ? -5.701 15.322 18.592 1.00 91.31 86 PRO A N 1
ATOM 670 C CA . PRO A 1 86 ? -6.412 15.520 17.324 1.00 91.31 86 PRO A CA 1
ATOM 671 C C . PRO A 1 86 ? -5.506 15.661 16.094 1.00 91.31 86 PRO A C 1
ATOM 673 O O . PRO A 1 86 ? -5.894 15.271 14.992 1.00 91.31 86 PRO A O 1
ATOM 676 N N . LEU A 1 87 ? -4.304 16.225 16.264 1.00 94.19 87 LEU A N 1
ATOM 677 C CA . LEU A 1 87 ? -3.324 16.357 15.185 1.00 94.19 87 LEU A CA 1
ATOM 678 C C . LEU A 1 87 ? -2.770 14.992 14.752 1.00 94.19 87 LEU A C 1
ATOM 680 O O . LEU A 1 87 ? -2.738 14.710 13.556 1.00 94.19 87 LEU A O 1
ATOM 684 N N . LEU A 1 88 ? -2.402 14.132 15.707 1.00 93.88 88 LEU A N 1
ATOM 685 C CA . LEU A 1 88 ? -1.894 12.787 15.423 1.00 93.88 88 LEU A CA 1
ATOM 686 C C . LEU A 1 88 ? -2.967 11.920 14.767 1.00 93.88 88 LEU A C 1
ATOM 688 O O . LEU A 1 88 ? -2.695 11.279 13.755 1.00 93.88 88 LEU A O 1
ATOM 692 N N . ARG A 1 89 ? -4.215 12.015 15.237 1.00 91.75 89 ARG A N 1
ATOM 693 C CA . ARG A 1 89 ? -5.351 11.323 14.617 1.00 91.75 89 ARG A CA 1
ATOM 694 C C . ARG A 1 89 ? -5.544 11.715 13.148 1.00 91.75 89 ARG A C 1
ATOM 696 O O . ARG A 1 89 ? -5.813 10.858 12.306 1.00 91.75 89 ARG A O 1
ATOM 703 N N . ARG A 1 90 ? -5.409 13.007 12.815 1.00 93.25 90 ARG A N 1
ATOM 704 C CA . ARG A 1 90 ? -5.480 13.484 11.420 1.00 93.25 90 ARG A CA 1
ATOM 705 C C . ARG A 1 90 ? -4.287 13.012 10.597 1.00 93.25 90 ARG A C 1
ATOM 707 O O . ARG A 1 90 ? -4.492 12.543 9.482 1.00 93.25 90 ARG A O 1
ATOM 714 N N . ALA A 1 91 ? -3.074 13.096 11.140 1.00 95.44 91 ALA A N 1
ATOM 715 C CA . ALA A 1 91 ? -1.866 12.633 10.465 1.00 95.44 91 ALA A CA 1
ATOM 716 C C . ALA A 1 91 ? -1.933 11.128 10.160 1.00 95.44 91 ALA A C 1
ATOM 718 O O . ALA A 1 91 ? -1.678 10.722 9.029 1.00 95.44 91 ALA A O 1
ATOM 719 N N . ALA A 1 92 ? -2.377 10.314 11.121 1.00 93.38 92 ALA A N 1
ATOM 720 C CA . ALA A 1 92 ? -2.611 8.888 10.925 1.00 93.38 92 ALA A CA 1
ATOM 721 C C . ALA A 1 92 ? -3.657 8.636 9.829 1.00 93.38 92 ALA A C 1
ATOM 723 O O . ALA A 1 92 ? -3.460 7.768 8.975 1.00 93.38 92 ALA A O 1
ATOM 724 N N . HIS A 1 93 ? -4.742 9.423 9.814 1.00 92.38 93 HIS A N 1
ATOM 725 C CA . HIS A 1 93 ? -5.783 9.321 8.794 1.00 92.38 93 HIS A CA 1
ATOM 726 C C . HIS A 1 93 ? -5.241 9.599 7.387 1.00 92.38 93 HIS A C 1
ATOM 728 O O . HIS A 1 93 ? -5.401 8.783 6.478 1.00 92.38 93 HIS A O 1
ATOM 734 N N . LEU A 1 94 ? -4.563 10.731 7.220 1.00 96.75 94 LEU A N 1
ATOM 735 C CA . LEU A 1 94 ? -3.974 11.121 5.944 1.00 96.75 94 LEU A CA 1
ATOM 736 C C . LEU A 1 94 ? -2.899 10.131 5.497 1.00 96.75 94 LEU A C 1
ATOM 738 O O . LEU A 1 94 ? -2.884 9.746 4.332 1.00 96.75 94 LEU A O 1
ATOM 742 N N . GLY A 1 95 ? -2.058 9.665 6.421 1.00 97.06 95 GLY A N 1
ATOM 743 C CA . GLY A 1 95 ? -1.010 8.691 6.135 1.00 97.06 95 GLY A CA 1
ATOM 744 C C . GLY A 1 95 ? -1.575 7.388 5.580 1.00 97.06 95 GLY A C 1
ATOM 745 O O . GLY A 1 95 ? -1.135 6.929 4.527 1.00 97.06 95 GLY A O 1
ATOM 746 N N . TYR A 1 96 ? -2.596 6.806 6.221 1.00 93.62 96 TYR A N 1
ATOM 747 C CA . TYR A 1 96 ? -3.174 5.570 5.690 1.00 93.62 96 TYR A CA 1
ATOM 748 C C . TYR A 1 96 ? -3.877 5.796 4.345 1.00 93.62 96 TYR A C 1
ATOM 750 O O . TYR A 1 96 ? -3.819 4.915 3.487 1.00 93.62 96 TYR A O 1
ATOM 758 N N . LEU A 1 97 ? -4.535 6.946 4.147 1.00 96.56 97 LEU A N 1
ATOM 759 C CA . LEU A 1 97 ? -5.202 7.267 2.884 1.00 96.56 97 LEU A CA 1
ATOM 760 C C . LEU A 1 97 ? -4.184 7.405 1.748 1.00 96.56 97 LEU A C 1
ATOM 762 O O . LEU A 1 97 ? -4.368 6.794 0.698 1.00 96.56 97 LEU A O 1
ATOM 766 N N . ALA A 1 98 ? -3.098 8.142 1.986 1.00 98.00 98 ALA A N 1
ATOM 767 C CA . ALA A 1 98 ? -2.003 8.306 1.038 1.00 98.00 98 ALA A CA 1
ATOM 768 C C . ALA A 1 98 ? -1.374 6.956 0.674 1.00 98.00 98 ALA A C 1
ATOM 770 O O . ALA A 1 98 ? -1.192 6.665 -0.504 1.00 98.00 98 ALA A O 1
ATOM 771 N N . LEU A 1 99 ? -1.125 6.090 1.661 1.00 96.94 99 LEU A N 1
ATOM 772 C CA . LEU A 1 99 ? -0.587 4.754 1.403 1.00 96.94 99 LEU A CA 1
ATOM 773 C C . LEU A 1 99 ? -1.521 3.915 0.523 1.00 96.94 99 LEU A C 1
ATOM 775 O O . LEU A 1 99 ? -1.049 3.281 -0.416 1.00 96.94 99 LEU A O 1
ATOM 779 N N . TYR A 1 100 ? -2.834 3.908 0.780 1.00 97.50 100 TYR A N 1
ATOM 780 C CA . TYR A 1 100 ? -3.773 3.193 -0.096 1.00 97.50 100 TYR A CA 1
ATOM 781 C C . TYR A 1 100 ? -3.845 3.798 -1.494 1.00 97.50 100 TYR A C 1
ATOM 783 O O . TYR A 1 100 ? -3.888 3.042 -2.461 1.00 97.50 100 TYR A O 1
ATOM 791 N N . ALA A 1 101 ? -3.830 5.126 -1.605 1.00 98.12 101 ALA A N 1
ATOM 792 C CA . ALA A 1 101 ? -3.813 5.798 -2.896 1.00 98.12 101 ALA A CA 1
ATOM 793 C C . ALA A 1 101 ? -2.573 5.394 -3.706 1.00 98.12 101 ALA A C 1
ATOM 795 O O . ALA A 1 101 ? -2.718 4.977 -4.848 1.00 98.12 101 ALA A O 1
ATOM 796 N N . LEU A 1 102 ? -1.382 5.414 -3.100 1.00 97.88 102 LEU A N 1
ATOM 797 C CA . LEU A 1 102 ? -0.131 5.021 -3.755 1.00 97.88 102 LEU A CA 1
ATOM 798 C C . LEU A 1 102 ? -0.106 3.535 -4.137 1.00 97.88 102 LEU A C 1
ATOM 800 O O . LEU A 1 102 ? 0.237 3.206 -5.269 1.00 97.88 102 LEU A O 1
ATOM 804 N N . MET A 1 103 ? -0.526 2.641 -3.233 1.00 98.06 103 MET A N 1
ATOM 805 C CA . MET A 1 103 ? -0.588 1.194 -3.502 1.00 98.06 103 MET A CA 1
ATOM 806 C C . MET A 1 103 ? -1.542 0.831 -4.650 1.00 98.06 103 MET A C 1
ATOM 808 O O . MET A 1 103 ? -1.417 -0.252 -5.212 1.00 98.06 103 MET A O 1
ATOM 812 N N . ILE A 1 104 ? -2.511 1.695 -4.966 1.00 98.19 104 ILE A N 1
ATOM 813 C CA . ILE A 1 104 ? -3.474 1.480 -6.051 1.00 98.19 104 ILE A CA 1
ATOM 814 C C . ILE A 1 104 ? -3.034 2.204 -7.325 1.00 98.19 104 ILE A C 1
ATOM 816 O O . ILE A 1 104 ? -3.023 1.605 -8.395 1.00 98.19 104 ILE A O 1
ATOM 820 N N . ALA A 1 105 ? -2.663 3.480 -7.218 1.00 98.38 105 ALA A N 1
ATOM 821 C CA . ALA A 1 105 ? -2.338 4.315 -8.366 1.00 98.38 105 ALA A CA 1
ATOM 822 C C . ALA A 1 105 ? -1.062 3.855 -9.082 1.00 98.38 105 ALA A C 1
ATOM 824 O O . ALA A 1 105 ? -1.074 3.790 -10.304 1.00 98.38 105 ALA A O 1
ATOM 825 N N . MET A 1 106 ? -0.005 3.486 -8.347 1.00 96.50 106 MET A N 1
ATOM 826 C CA . MET A 1 106 ? 1.283 3.118 -8.951 1.00 96.50 106 MET A CA 1
ATOM 827 C C . MET A 1 106 ? 1.206 1.849 -9.822 1.00 96.50 106 MET A C 1
ATOM 829 O O . MET A 1 106 ? 1.662 1.886 -10.964 1.00 96.50 106 MET A O 1
ATOM 833 N N . PRO A 1 107 ? 0.595 0.729 -9.376 1.00 96.12 107 PRO A N 1
ATOM 834 C CA . PRO A 1 107 ? 0.437 -0.429 -10.255 1.00 96.12 107 PRO A CA 1
ATOM 835 C C . PRO A 1 107 ? -0.506 -0.158 -11.432 1.00 96.12 107 PRO A C 1
ATOM 837 O O . PRO A 1 107 ? -0.284 -0.678 -12.520 1.00 96.12 107 PRO A O 1
ATOM 840 N N . LEU A 1 108 ? -1.552 0.657 -11.236 1.00 98.06 108 LEU A N 1
ATOM 841 C CA . LEU A 1 108 ? -2.463 1.040 -12.319 1.00 98.06 108 LEU A CA 1
ATOM 842 C C . LEU A 1 108 ? -1.772 1.890 -13.383 1.00 98.06 108 LEU A C 1
ATOM 844 O O . LEU A 1 108 ? -2.002 1.650 -14.564 1.00 98.06 108 LEU A O 1
ATOM 848 N N . SER A 1 109 ? -0.920 2.840 -12.989 1.00 96.31 109 SER A N 1
ATOM 849 C CA . SER A 1 109 ? -0.147 3.625 -13.952 1.00 96.31 109 SER A CA 1
ATOM 850 C C . SER A 1 109 ? 0.839 2.751 -14.719 1.00 96.31 109 SER A C 1
ATOM 852 O O . SER A 1 109 ? 0.935 2.899 -15.928 1.00 96.31 109 SER A O 1
ATOM 854 N N . GLY A 1 110 ? 1.503 1.799 -14.051 1.00 92.06 110 GLY A N 1
ATOM 855 C CA . GLY A 1 110 ? 2.407 0.859 -14.720 1.00 92.06 110 GLY A CA 1
ATOM 856 C C . GLY A 1 110 ? 1.706 -0.068 -15.720 1.00 92.06 110 GLY A C 1
ATOM 857 O O . GLY A 1 110 ? 2.276 -0.380 -16.751 1.00 92.06 110 GLY A O 1
ATOM 858 N N . MET A 1 111 ? 0.461 -0.484 -15.456 1.00 93.31 111 MET A N 1
ATOM 859 C CA . MET A 1 111 ? -0.329 -1.290 -16.405 1.00 93.31 111 MET A CA 1
ATOM 860 C C . MET A 1 111 ? -0.881 -0.489 -17.592 1.00 93.31 111 MET A C 1
ATOM 862 O O . MET A 1 111 ? -1.304 -1.088 -18.577 1.00 93.31 111 MET A O 1
ATOM 866 N N . ALA A 1 112 ? -0.974 0.835 -17.462 1.00 93.50 112 ALA A N 1
ATOM 867 C CA . ALA A 1 112 ? -1.505 1.715 -18.500 1.00 93.50 112 ALA A CA 1
ATOM 868 C C . ALA A 1 112 ? -0.426 2.254 -19.455 1.00 93.50 112 ALA A C 1
ATOM 870 O O . ALA A 1 112 ? -0.783 2.878 -20.455 1.00 93.50 112 ALA A O 1
ATOM 871 N N . ALA A 1 113 ? 0.847 2.057 -19.108 1.00 85.31 113 ALA A N 1
ATOM 872 C CA . ALA A 1 113 ? 2.021 2.405 -19.899 1.00 85.31 113 ALA A CA 1
ATOM 873 C C . ALA A 1 113 ? 2.329 1.309 -20.928 1.00 85.31 113 ALA A C 1
ATOM 875 O O . ALA A 1 113 ? 2.676 1.678 -22.071 1.00 85.31 113 ALA A O 1
#

Secondary structure (DSSP, 8-state):
-PPPSS--HHHHHHHHHHHHHHHHHHHTHHHHHHHHHHHHTTPPPP--HHHHHHHHHHHHHHHHHHHHHHHHHHH--PPPPTT--HHHHHHHHHHHHHHHHHHHHHHHHHHH-

Sequence (113 aa):
MTAPKGYSARQIRLHWIVTALIILQFLLHEPMSEAWDMIEDGQGPGSDWLVMSHVIGGILVLIFALWRLALRATRGVPPPPDSEPPLLRRAAHLGYLALYALMIAMPLSGMAA

Foldseek 3Di:
DDADQADDPVLVVLVVVLVVLVVLLVVLVVLLVVQVVCVVVVHHRPPDPSNVSNLVSLVVLQVSLVVSVVCCVPRNHHDDDPPDDPVVVVVVVVVVVVVSCCSNVVSVVVVVD